Protein AF-S2XQG9-F1 (afdb_monomer_lite)

Radius of gyration: 26.4 Å; chains: 1; bounding box: 84×19×62 Å

pLDDT: mean 87.99, std 9.62, range [57.0, 97.62]

Secondary structure (DSSP, 8-state):
-HHHHHHHHHT--PPPHHHHHHHHHHHHHHHHHHHHHHHHHHHHHHHHHHHHHHHHHHHHHHHHHHTT---SEEEHHHHHHTTS-S--TTEEEEEEE--SSS--EEEEEEEETTEEEEEEEEEHHHHHT-STTTGGG-TTTEEEE-

Sequence (146 aa):
MRKFIQNKLKEQKGLTLIELLAVIVILAIVAAIAIPAIGNVIENSRYGAIKSDATNIMAAADVYYADGNEGASVTATILKSKGYLDDAGSFAEATVTKSATAPSTISGNSVVGNVKLTLTGATRNDVKLISKDNIPIRTDVIKITP

Structure (mmCIF, N/CA/C/O backbone):
data_AF-S2XQG9-F1
#
_entry.id   AF-S2XQG9-F1
#
loop_
_atom_site.group_PDB
_atom_site.id
_atom_site.type_symbol
_atom_site.label_atom_id
_atom_site.label_alt_id
_atom_site.label_comp_id
_atom_site.label_asym_id
_atom_site.label_entity_id
_atom_site.label_seq_id
_atom_site.pdbx_PDB_ins_code
_atom_site.Cartn_x
_atom_site.Cartn_y
_atom_site.Cartn_z
_atom_site.occupancy
_atom_site.B_iso_or_equiv
_atom_site.auth_seq_id
_atom_site.auth_comp_id
_atom_site.auth_asym_id
_atom_site.auth_atom_id
_atom_site.pdbx_PDB_model_num
ATOM 1 N N . MET A 1 1 ? -61.699 4.828 19.164 1.00 60.25 1 MET A N 1
ATOM 2 C CA . MET A 1 1 ? -60.243 4.795 18.874 1.00 60.25 1 MET A CA 1
ATOM 3 C C . MET A 1 1 ? -59.345 5.246 20.038 1.00 60.25 1 MET A C 1
ATOM 5 O O . MET A 1 1 ? -58.335 4.596 20.257 1.00 60.25 1 MET A O 1
ATOM 9 N N . ARG A 1 2 ? -59.690 6.272 20.843 1.00 63.56 2 ARG A N 1
ATOM 10 C CA . ARG A 1 2 ? -58.827 6.757 21.955 1.00 63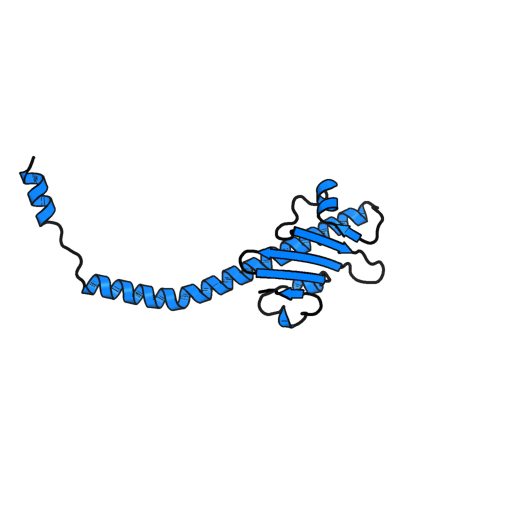.56 2 ARG A CA 1
ATOM 11 C C . ARG A 1 2 ? -58.505 5.732 23.063 1.00 63.56 2 ARG A C 1
ATOM 13 O O . ARG A 1 2 ? -57.397 5.752 23.588 1.00 63.56 2 ARG A O 1
ATOM 20 N N . LYS A 1 3 ? -59.422 4.806 23.380 1.00 62.22 3 LYS A N 1
ATOM 21 C CA . LYS A 1 3 ? -59.209 3.776 24.422 1.00 62.22 3 LYS A CA 1
ATOM 22 C C . LYS A 1 3 ? -58.121 2.746 24.062 1.00 62.22 3 LYS A C 1
ATOM 24 O O . LYS A 1 3 ? -57.465 2.226 24.953 1.00 62.22 3 LYS A O 1
ATOM 29 N N . PHE A 1 4 ? -57.882 2.500 22.771 1.00 65.88 4 PHE A N 1
ATOM 30 C CA . PHE A 1 4 ? -56.859 1.550 22.306 1.00 65.88 4 PHE A CA 1
ATOM 31 C C . PHE A 1 4 ? -55.431 2.101 22.466 1.00 65.88 4 PHE A C 1
ATOM 33 O O . PHE A 1 4 ? -54.517 1.368 22.829 1.00 65.88 4 PHE A O 1
ATOM 40 N N . ILE A 1 5 ? -55.248 3.409 22.255 1.00 73.00 5 ILE A N 1
ATOM 41 C CA . ILE A 1 5 ? -53.950 4.085 22.412 1.00 73.00 5 ILE A CA 1
ATOM 42 C C . ILE A 1 5 ? -53.582 4.225 23.899 1.00 73.00 5 ILE A C 1
ATOM 44 O O . ILE A 1 5 ? -52.429 4.029 24.272 1.00 73.00 5 ILE A O 1
ATOM 48 N N . GLN A 1 6 ? -54.565 4.498 24.765 1.00 71.69 6 GLN A N 1
ATOM 49 C CA . GLN A 1 6 ? -54.349 4.613 26.214 1.00 71.69 6 GLN A CA 1
ATOM 50 C C . GLN A 1 6 ? -53.914 3.293 26.870 1.00 71.69 6 GLN A C 1
ATOM 52 O O . GLN A 1 6 ? -53.095 3.325 27.786 1.00 71.69 6 GLN A O 1
ATOM 57 N N . ASN A 1 7 ? -54.403 2.144 26.390 1.00 67.06 7 ASN A N 1
ATOM 58 C CA . ASN A 1 7 ? -53.951 0.841 26.886 1.00 67.06 7 ASN A CA 1
ATOM 59 C C . ASN A 1 7 ? -52.526 0.511 26.417 1.00 67.06 7 ASN A C 1
ATOM 61 O O . ASN A 1 7 ? -51.715 0.079 27.229 1.00 67.06 7 ASN A O 1
ATOM 65 N N . LYS A 1 8 ? -52.170 0.821 25.160 1.00 68.00 8 LYS A N 1
ATOM 66 C CA . LYS A 1 8 ? -50.803 0.611 24.648 1.00 68.00 8 LYS A CA 1
ATOM 67 C C . LYS A 1 8 ? -49.729 1.419 25.380 1.00 68.00 8 LYS A C 1
ATOM 69 O O . LYS A 1 8 ? -48.603 0.953 25.477 1.00 68.00 8 LYS A O 1
ATOM 74 N N . LEU A 1 9 ? -50.050 2.613 25.886 1.00 66.94 9 LEU A N 1
ATOM 75 C CA . LEU A 1 9 ? -49.110 3.435 26.663 1.00 66.94 9 LEU A CA 1
ATOM 76 C C . LEU A 1 9 ? -48.884 2.897 28.086 1.00 66.94 9 LEU A C 1
ATOM 78 O O . LEU A 1 9 ? -47.801 3.071 28.631 1.00 66.94 9 LEU A O 1
ATOM 82 N N . LYS A 1 10 ? -49.876 2.217 28.677 1.00 66.31 10 LYS A N 1
ATOM 83 C CA . LYS A 1 10 ? -49.746 1.568 29.995 1.00 66.31 10 LYS A CA 1
ATOM 84 C C . LYS A 1 10 ? -48.971 0.247 29.949 1.00 66.31 10 LYS A C 1
ATOM 86 O O . LYS A 1 10 ? -48.468 -0.189 30.977 1.00 66.31 10 LYS A O 1
ATOM 91 N N . GLU A 1 11 ? -48.864 -0.373 28.776 1.00 70.00 11 GLU A N 1
ATOM 92 C CA . GLU A 1 11 ? -48.118 -1.623 28.562 1.00 70.00 11 GLU A CA 1
ATOM 93 C C . GLU A 1 11 ? -46.635 -1.409 28.216 1.00 70.00 11 GLU A C 1
ATOM 95 O O . GLU A 1 11 ? -45.884 -2.378 28.100 1.00 70.00 11 GLU A O 1
ATOM 100 N N . GLN A 1 12 ? -46.173 -0.161 28.087 1.00 70.56 12 GLN A N 1
ATOM 101 C CA . GLN A 1 12 ? -44.751 0.127 27.893 1.00 70.56 12 GLN A CA 1
ATOM 102 C C . GLN A 1 12 ? -44.014 0.019 29.231 1.00 70.56 12 GLN A C 1
ATOM 104 O O . GLN A 1 12 ? -43.846 0.998 29.956 1.00 70.56 12 GLN A O 1
ATOM 109 N N . LYS A 1 13 ? -43.575 -1.197 29.575 1.00 75.50 13 LYS A N 1
ATOM 110 C CA . LYS A 1 13 ? -42.569 -1.393 30.624 1.00 75.50 13 LYS A CA 1
ATOM 111 C C . LYS A 1 13 ? -41.279 -0.698 30.173 1.00 75.50 13 LYS A C 1
ATOM 113 O O . LYS A 1 13 ? -40.701 -1.077 29.158 1.00 75.50 13 LYS A O 1
ATOM 118 N N . GLY A 1 14 ? -40.879 0.356 30.882 1.00 76.69 14 GLY A N 1
ATOM 119 C CA . GLY A 1 14 ? -39.631 1.073 30.618 1.00 76.69 14 GLY A CA 1
ATOM 120 C C . GLY A 1 14 ? -38.407 0.228 30.975 1.00 76.69 14 GLY A C 1
ATOM 121 O O . GLY A 1 14 ? -38.464 -0.577 31.903 1.00 76.69 14 GLY A O 1
ATOM 122 N N . LEU A 1 15 ? -37.307 0.428 30.244 1.00 80.50 15 LEU A N 1
ATOM 123 C CA . LEU A 1 15 ? -35.986 -0.095 30.603 1.00 80.50 15 LEU A CA 1
ATOM 124 C C . LEU A 1 15 ? -35.532 0.524 31.926 1.00 80.50 15 LEU A C 1
ATOM 126 O O . LEU A 1 15 ? -35.676 1.731 32.138 1.00 80.50 15 LEU A O 1
ATOM 130 N N . THR A 1 16 ? -34.965 -0.285 32.812 1.00 91.19 16 THR A N 1
ATOM 131 C CA . THR A 1 16 ? -34.396 0.221 34.060 1.00 91.19 16 THR A CA 1
ATOM 132 C C . THR A 1 16 ? -33.020 0.843 33.810 1.00 91.19 16 THR A C 1
ATOM 134 O O . THR A 1 16 ? -32.270 0.422 32.927 1.00 91.19 16 THR A O 1
ATOM 137 N N . LEU A 1 17 ? -32.645 1.844 34.613 1.00 90.38 17 LEU A N 1
ATOM 138 C CA . LEU A 1 17 ? -31.318 2.467 34.507 1.00 90.38 17 LEU A CA 1
ATOM 139 C C . LEU A 1 17 ? -30.184 1.460 34.747 1.00 90.38 17 LEU A C 1
ATOM 141 O O . LEU A 1 17 ? -29.119 1.592 34.153 1.00 90.38 17 LEU A O 1
ATOM 145 N N . ILE A 1 18 ? -30.416 0.446 35.587 1.00 92.50 18 ILE A N 1
ATOM 146 C CA . ILE A 1 18 ? -29.420 -0.585 35.892 1.00 92.50 18 ILE A CA 1
ATOM 147 C C . ILE A 1 18 ? -29.195 -1.548 34.720 1.00 92.50 18 ILE A C 1
ATOM 149 O O . ILE A 1 18 ? -28.058 -1.942 34.473 1.00 92.50 18 ILE A O 1
ATOM 153 N N . GLU A 1 19 ? -30.239 -1.870 33.950 1.00 90.12 19 GLU A N 1
ATOM 154 C CA . GLU A 1 19 ? -30.101 -2.658 32.718 1.00 90.12 19 GLU A CA 1
ATOM 155 C C . GLU A 1 19 ? -29.292 -1.892 31.675 1.00 90.12 19 GLU A C 1
ATOM 157 O O . GLU A 1 19 ? -28.375 -2.442 31.066 1.00 90.12 19 GLU A O 1
ATOM 162 N N . LEU A 1 20 ? -29.578 -0.599 31.515 1.00 91.81 20 LEU A N 1
ATOM 163 C CA . LEU A 1 20 ? -28.844 0.241 30.577 1.00 91.81 20 LEU A CA 1
ATOM 164 C C . LEU A 1 20 ? -27.379 0.422 31.012 1.00 91.81 20 LEU A C 1
ATOM 166 O O . LEU A 1 20 ? -26.481 0.383 30.172 1.00 91.81 20 LEU A O 1
ATOM 170 N N . LEU A 1 21 ? -27.127 0.525 32.323 1.00 93.44 21 LEU A N 1
ATOM 171 C CA . LEU A 1 21 ? -25.785 0.585 32.903 1.00 93.44 21 LEU A CA 1
ATOM 172 C C . LEU A 1 21 ? -24.980 -0.698 32.639 1.00 93.44 21 LEU A C 1
ATOM 174 O O . LEU A 1 21 ? -23.831 -0.625 32.209 1.00 93.44 21 LEU A O 1
ATOM 178 N N . ALA A 1 22 ? -25.569 -1.876 32.863 1.00 94.12 22 ALA A N 1
ATOM 179 C CA . ALA A 1 22 ? -24.882 -3.147 32.635 1.00 94.12 22 ALA A CA 1
ATOM 180 C C . ALA A 1 22 ? -24.461 -3.318 31.163 1.00 94.12 22 ALA A C 1
ATOM 182 O O . ALA A 1 22 ? -23.345 -3.758 30.881 1.00 94.12 22 ALA A O 1
ATOM 183 N N . VAL A 1 23 ? -25.315 -2.903 30.221 1.00 95.25 23 VAL A N 1
ATOM 184 C CA . VAL A 1 23 ? -25.024 -2.976 28.780 1.00 95.25 23 VAL A CA 1
ATOM 185 C C . VAL A 1 23 ? -23.854 -2.072 28.396 1.00 95.25 23 VAL A C 1
ATOM 187 O O . VAL A 1 23 ? -22.935 -2.532 27.719 1.00 95.25 23 VAL A O 1
ATOM 190 N N . ILE A 1 24 ? -23.835 -0.811 28.842 1.00 95.44 24 ILE A N 1
ATOM 191 C CA . ILE A 1 24 ? -22.731 0.099 28.495 1.00 95.44 24 ILE A CA 1
ATOM 192 C C . ILE A 1 24 ? -21.400 -0.345 29.107 1.00 95.44 24 ILE A C 1
ATOM 194 O O . ILE A 1 24 ? -20.364 -0.160 28.476 1.00 95.44 24 ILE A O 1
ATOM 198 N N . VAL A 1 25 ? -21.414 -0.978 30.288 1.00 96.75 25 VAL A N 1
ATOM 199 C CA . VAL A 1 25 ? -20.204 -1.538 30.913 1.00 96.75 25 VAL A CA 1
ATOM 200 C C . VAL A 1 25 ? -19.633 -2.668 30.058 1.00 96.75 25 VAL A C 1
ATOM 202 O O . VAL A 1 25 ? -18.439 -2.671 29.762 1.00 96.75 25 VAL A O 1
ATOM 205 N N . ILE A 1 26 ? -20.479 -3.595 29.601 1.00 96.69 26 ILE A N 1
ATOM 206 C CA . ILE A 1 26 ? -20.042 -4.686 28.721 1.00 96.69 26 ILE A CA 1
ATOM 207 C C . ILE A 1 26 ? -19.519 -4.127 27.389 1.00 96.69 26 ILE A C 1
ATOM 209 O O . ILE A 1 26 ? -18.441 -4.521 26.942 1.00 96.69 26 ILE A O 1
ATOM 213 N N . LEU A 1 27 ? -20.227 -3.166 26.782 1.00 97.19 27 LEU A N 1
ATOM 214 C CA . LEU A 1 27 ? -19.784 -2.512 25.546 1.00 97.19 27 LEU A CA 1
ATOM 215 C C . LEU A 1 27 ? -18.450 -1.779 25.722 1.00 97.19 27 LEU A C 1
ATOM 217 O O . LEU A 1 27 ? -17.613 -1.844 24.826 1.00 97.19 27 LEU A O 1
ATOM 221 N N . ALA A 1 28 ? -18.217 -1.131 26.867 1.00 97.62 28 ALA A N 1
ATOM 222 C CA . ALA A 1 28 ? -16.958 -0.451 27.156 1.00 97.62 28 ALA A CA 1
ATOM 223 C C . ALA A 1 28 ? -15.777 -1.431 27.232 1.00 97.62 28 ALA A C 1
ATOM 225 O O . ALA A 1 28 ? -14.727 -1.166 26.648 1.00 97.62 28 ALA A O 1
ATOM 226 N N . ILE A 1 29 ? -15.953 -2.584 27.889 1.00 97.38 29 ILE A N 1
ATOM 227 C CA . ILE A 1 29 ? -14.912 -3.622 27.983 1.00 97.38 29 ILE A CA 1
ATOM 228 C C . ILE A 1 29 ? -14.590 -4.191 26.595 1.00 97.38 29 ILE A C 1
ATOM 230 O O . ILE A 1 29 ? -13.421 -4.296 26.223 1.00 97.38 29 ILE A O 1
ATOM 234 N N . VAL A 1 30 ? -15.619 -4.518 25.805 1.00 97.25 30 VAL A N 1
ATOM 235 C CA . VAL A 1 30 ? -15.435 -5.033 24.439 1.00 97.25 30 VAL A CA 1
ATOM 236 C C . VAL A 1 30 ? -14.760 -3.986 23.552 1.00 97.25 30 VAL A C 1
ATOM 238 O O . VAL A 1 30 ? -13.800 -4.305 22.850 1.00 97.25 30 VAL A O 1
ATOM 241 N N . ALA A 1 31 ? -15.208 -2.729 23.608 1.00 96.56 31 ALA A N 1
ATOM 242 C CA . ALA A 1 31 ? -14.642 -1.638 22.822 1.00 96.56 31 ALA A CA 1
ATOM 243 C C . ALA A 1 31 ? -13.164 -1.386 23.157 1.00 96.56 31 ALA A C 1
ATOM 245 O O . ALA A 1 31 ? -12.367 -1.175 22.242 1.00 96.56 31 ALA A O 1
ATOM 246 N N . ALA A 1 32 ? -12.780 -1.471 24.435 1.00 96.19 32 ALA A N 1
ATOM 247 C CA . ALA A 1 32 ? -11.402 -1.256 24.875 1.00 96.19 32 ALA A CA 1
ATOM 248 C C . ALA A 1 32 ? -10.399 -2.218 24.210 1.00 96.19 32 ALA A C 1
ATOM 250 O O . ALA A 1 32 ? -9.282 -1.811 23.900 1.00 96.19 32 ALA A O 1
ATOM 251 N N . ILE A 1 33 ? -10.793 -3.470 23.952 1.00 95.38 33 ILE A N 1
ATOM 252 C CA . ILE A 1 33 ? -9.940 -4.472 23.286 1.00 95.38 33 ILE A CA 1
ATOM 253 C C . ILE A 1 33 ? -10.104 -4.405 21.761 1.00 95.38 33 ILE A C 1
ATOM 255 O O . ILE A 1 33 ? -9.124 -4.491 21.019 1.00 95.38 33 ILE A O 1
ATOM 259 N N . ALA A 1 34 ? -11.337 -4.237 21.277 1.00 94.69 34 ALA A N 1
ATOM 260 C CA . ALA A 1 34 ? -11.647 -4.298 19.852 1.00 94.69 34 ALA A CA 1
ATOM 261 C C . ALA A 1 34 ? -11.061 -3.121 19.058 1.00 94.69 34 ALA A C 1
ATOM 263 O O . ALA A 1 34 ? -10.521 -3.331 17.974 1.00 94.69 34 ALA A O 1
ATOM 264 N N . ILE A 1 35 ? -11.128 -1.894 19.587 1.00 93.38 35 ILE A N 1
ATOM 265 C CA . ILE A 1 35 ? -10.654 -0.686 18.892 1.00 93.38 35 ILE A CA 1
ATOM 266 C C . ILE A 1 35 ? -9.158 -0.771 18.526 1.00 93.38 35 ILE A C 1
ATOM 268 O O . ILE A 1 35 ? -8.844 -0.639 17.339 1.00 93.38 35 ILE A O 1
ATOM 272 N N . PRO A 1 36 ? -8.220 -1.022 19.466 1.00 92.19 36 PRO A N 1
ATOM 273 C CA . PRO A 1 36 ? -6.801 -1.108 19.117 1.00 92.19 36 PRO A CA 1
ATOM 274 C C . PRO A 1 36 ? -6.493 -2.304 18.205 1.00 92.19 36 PRO A C 1
ATOM 276 O O . PRO A 1 36 ? -5.671 -2.185 17.296 1.00 92.19 36 PRO A O 1
ATOM 279 N N . ALA A 1 37 ? -7.174 -3.440 18.396 1.00 92.75 37 ALA A N 1
ATOM 280 C CA . ALA A 1 37 ? -6.984 -4.623 17.561 1.00 92.75 37 ALA A CA 1
ATOM 281 C C . ALA A 1 37 ? -7.385 -4.363 16.098 1.00 92.75 37 ALA A C 1
ATOM 283 O O . ALA A 1 37 ? -6.599 -4.618 15.185 1.00 92.75 37 ALA A O 1
ATOM 284 N N . ILE A 1 38 ? -8.574 -3.795 15.871 1.00 92.75 38 ILE A N 1
ATOM 285 C CA . ILE A 1 38 ? -9.071 -3.458 14.531 1.00 92.75 38 ILE A CA 1
ATOM 286 C C . ILE A 1 38 ? -8.186 -2.388 13.880 1.00 92.75 38 ILE A C 1
ATOM 288 O O . ILE A 1 38 ? -7.865 -2.504 12.699 1.00 92.75 38 ILE A O 1
ATOM 292 N N . GLY A 1 39 ? -7.737 -1.384 14.643 1.00 91.00 39 GLY A N 1
ATOM 293 C CA . GLY A 1 39 ? -6.819 -0.357 14.145 1.00 91.00 39 GLY A CA 1
ATOM 294 C C . GLY A 1 39 ? -5.529 -0.950 13.569 1.00 91.00 39 GLY A C 1
ATOM 295 O O . GLY A 1 39 ? -5.152 -0.628 12.442 1.00 91.00 39 GLY A O 1
ATOM 296 N N . ASN A 1 40 ? -4.900 -1.884 14.290 1.00 88.81 40 ASN A N 1
ATOM 297 C CA . ASN A 1 40 ? -3.694 -2.572 13.819 1.00 88.81 40 ASN A CA 1
ATOM 298 C C . ASN A 1 40 ? -3.940 -3.410 12.557 1.00 88.81 40 ASN A C 1
ATOM 300 O O . ASN A 1 40 ? -3.114 -3.399 11.644 1.00 88.81 40 ASN A O 1
ATOM 304 N N . VAL A 1 41 ? -5.075 -4.111 12.480 1.00 91.69 41 VAL A N 1
ATOM 305 C CA . VAL A 1 41 ? -5.440 -4.900 11.293 1.00 91.69 41 VAL A CA 1
ATOM 306 C C . VAL A 1 41 ? -5.614 -3.994 10.075 1.00 91.69 41 VAL A C 1
ATOM 308 O O . VAL A 1 41 ? -5.036 -4.275 9.027 1.00 91.69 41 VAL A O 1
ATOM 311 N N . ILE A 1 42 ? -6.340 -2.881 10.218 1.00 92.88 42 ILE A N 1
ATOM 312 C CA . ILE A 1 42 ? -6.559 -1.920 9.129 1.00 92.88 42 ILE A CA 1
ATOM 313 C C . ILE A 1 42 ? -5.229 -1.333 8.649 1.00 92.88 42 ILE A C 1
ATOM 315 O O . ILE A 1 42 ? -4.999 -1.261 7.444 1.00 92.88 42 ILE A O 1
ATOM 319 N N . GLU A 1 43 ? -4.339 -0.929 9.556 1.00 90.81 43 GLU A N 1
ATOM 320 C CA . GLU A 1 43 ? -3.022 -0.409 9.170 1.00 90.81 43 GLU A CA 1
ATOM 321 C C . GLU A 1 43 ? -2.186 -1.452 8.425 1.00 90.81 43 GLU A C 1
ATOM 323 O O . GLU A 1 43 ? -1.622 -1.144 7.375 1.00 90.81 43 GLU A O 1
ATOM 328 N N . ASN A 1 44 ? -2.165 -2.702 8.890 1.00 90.94 44 ASN A N 1
ATOM 329 C CA . ASN A 1 44 ? -1.467 -3.781 8.191 1.00 90.94 44 ASN A CA 1
ATOM 330 C C . ASN A 1 44 ? -2.051 -4.045 6.796 1.00 90.94 44 ASN A C 1
ATOM 332 O O . ASN A 1 44 ? -1.292 -4.234 5.845 1.00 90.94 44 ASN A O 1
ATOM 336 N N . SER A 1 45 ? -3.377 -3.987 6.637 1.00 93.94 45 SER A N 1
ATOM 337 C CA . SER A 1 45 ? -4.022 -4.060 5.321 1.00 93.94 45 SER A CA 1
ATOM 338 C C . SER A 1 45 ? -3.622 -2.896 4.412 1.00 93.94 45 SER A C 1
ATOM 340 O O . SER A 1 45 ? -3.404 -3.112 3.222 1.00 93.94 45 SER A O 1
ATOM 342 N N . ARG A 1 46 ? -3.459 -1.680 4.954 1.00 93.88 46 ARG A N 1
ATOM 343 C CA . ARG A 1 46 ? -2.978 -0.512 4.193 1.00 93.88 46 ARG A CA 1
ATOM 344 C C . ARG A 1 46 ? -1.554 -0.722 3.683 1.00 93.88 46 ARG A C 1
ATOM 346 O O . ARG A 1 46 ? -1.313 -0.519 2.499 1.00 93.88 46 ARG A O 1
ATOM 353 N N . TYR A 1 47 ? -0.630 -1.197 4.523 1.00 92.38 47 TYR A N 1
ATOM 354 C CA . TYR A 1 47 ? 0.724 -1.559 4.072 1.00 92.38 47 TYR A CA 1
ATOM 355 C C . TYR A 1 47 ? 0.707 -2.674 3.018 1.00 92.38 47 TYR A C 1
ATOM 357 O O . TYR A 1 47 ? 1.457 -2.612 2.043 1.00 92.38 47 TYR A O 1
ATOM 365 N N . GLY A 1 48 ? -0.174 -3.666 3.182 1.00 93.31 48 GLY A N 1
ATOM 366 C CA . GLY A 1 48 ? -0.380 -4.735 2.207 1.00 93.31 48 GLY A CA 1
ATOM 367 C C . GLY A 1 48 ? -0.853 -4.226 0.842 1.00 93.31 48 GLY A C 1
ATOM 368 O O . GLY A 1 48 ? -0.332 -4.676 -0.176 1.00 93.31 48 GLY A O 1
ATOM 369 N N . ALA A 1 49 ? -1.772 -3.256 0.819 1.00 94.06 49 ALA A N 1
ATOM 370 C CA . ALA A 1 49 ? -2.234 -2.613 -0.411 1.00 94.06 49 ALA A CA 1
ATOM 371 C C . ALA A 1 49 ? -1.082 -1.894 -1.132 1.00 94.06 49 ALA A C 1
ATOM 373 O O . ALA A 1 49 ? -0.801 -2.211 -2.282 1.00 94.06 49 ALA A O 1
ATOM 374 N N . ILE A 1 50 ? -0.320 -1.051 -0.420 1.00 93.81 50 ILE A N 1
ATOM 375 C CA . ILE A 1 50 ? 0.843 -0.336 -0.987 1.00 93.81 50 ILE A CA 1
ATOM 376 C C . ILE A 1 50 ? 1.866 -1.317 -1.574 1.00 93.81 50 ILE A C 1
ATOM 378 O O . ILE A 1 50 ? 2.400 -1.107 -2.662 1.00 93.81 50 ILE A O 1
ATOM 382 N N . LYS A 1 51 ? 2.146 -2.410 -0.857 1.00 93.56 51 LYS A N 1
ATOM 383 C CA . LYS A 1 51 ? 3.055 -3.466 -1.315 1.00 93.56 51 LYS A CA 1
ATOM 384 C C . LYS A 1 51 ? 2.553 -4.145 -2.591 1.00 93.56 51 LYS A C 1
ATOM 386 O O . LYS A 1 51 ? 3.357 -4.422 -3.484 1.00 93.56 51 LYS A O 1
ATOM 391 N N . SER A 1 52 ? 1.255 -4.433 -2.664 1.00 95.00 52 SER A N 1
ATOM 392 C CA . SER A 1 52 ? 0.625 -5.022 -3.846 1.00 95.00 52 SER A CA 1
ATOM 393 C C . SER A 1 52 ? 0.718 -4.074 -5.040 1.00 95.00 52 SER A C 1
ATOM 395 O O . SER A 1 52 ? 1.205 -4.476 -6.093 1.00 95.00 52 SER A O 1
ATOM 397 N N . ASP A 1 53 ? 0.355 -2.807 -4.852 1.00 95.56 53 ASP A N 1
ATOM 398 C CA . ASP A 1 53 ? 0.370 -1.787 -5.904 1.00 95.56 53 ASP A CA 1
ATOM 399 C C . ASP A 1 53 ? 1.788 -1.564 -6.445 1.00 95.56 53 ASP A C 1
ATOM 401 O O . ASP A 1 53 ? 2.013 -1.620 -7.653 1.00 95.56 53 ASP A O 1
ATOM 405 N N . ALA A 1 54 ? 2.782 -1.438 -5.559 1.00 95.19 54 ALA A N 1
ATOM 406 C CA . ALA A 1 54 ? 4.185 -1.336 -5.957 1.00 95.19 54 ALA A CA 1
ATOM 407 C C . ALA A 1 54 ? 4.642 -2.566 -6.757 1.00 95.19 54 ALA A C 1
ATOM 409 O O . ALA A 1 54 ? 5.320 -2.435 -7.776 1.00 95.19 54 ALA A O 1
ATOM 410 N N . THR A 1 55 ? 4.253 -3.770 -6.324 1.00 94.94 55 THR A N 1
ATOM 411 C CA . THR A 1 55 ? 4.610 -5.016 -7.019 1.00 94.94 55 THR A CA 1
ATOM 412 C C . THR A 1 55 ? 3.960 -5.093 -8.401 1.00 94.94 55 THR A C 1
ATOM 414 O O . THR A 1 55 ? 4.620 -5.522 -9.349 1.00 94.94 55 THR A O 1
ATOM 417 N N . ASN A 1 56 ? 2.711 -4.641 -8.531 1.00 95.69 56 ASN A N 1
ATOM 418 C CA . ASN A 1 56 ? 1.986 -4.583 -9.799 1.00 95.69 56 ASN A CA 1
ATOM 419 C C . ASN A 1 56 ? 2.640 -3.596 -10.772 1.00 95.69 56 ASN A C 1
ATOM 421 O O . ASN A 1 56 ? 2.889 -3.957 -11.920 1.00 95.69 56 ASN A O 1
ATOM 425 N N . ILE A 1 57 ? 3.013 -2.398 -10.309 1.00 96.00 57 ILE A N 1
ATOM 426 C CA . ILE A 1 57 ? 3.728 -1.404 -11.126 1.00 96.00 57 ILE A CA 1
ATOM 427 C C . ILE A 1 57 ? 5.077 -1.962 -11.602 1.00 96.00 57 ILE A C 1
ATOM 429 O O . ILE A 1 57 ? 5.420 -1.840 -12.777 1.00 96.00 57 ILE A O 1
ATOM 433 N N . MET A 1 58 ? 5.837 -2.617 -10.717 1.00 94.81 58 MET A N 1
ATOM 434 C CA . MET A 1 58 ? 7.106 -3.251 -11.095 1.00 94.81 58 MET A CA 1
ATOM 435 C C . MET A 1 58 ? 6.909 -4.392 -12.101 1.00 94.81 58 MET A C 1
ATOM 437 O O . MET A 1 58 ? 7.718 -4.546 -13.009 1.00 94.81 58 MET A O 1
ATOM 441 N N . ALA A 1 59 ? 5.849 -5.193 -11.963 1.00 95.25 59 ALA A N 1
ATOM 442 C CA . ALA A 1 59 ? 5.531 -6.251 -12.920 1.00 95.25 59 ALA A CA 1
ATOM 443 C C . ALA A 1 59 ? 5.137 -5.684 -14.293 1.00 95.25 59 ALA A C 1
ATOM 445 O O . ALA A 1 59 ? 5.639 -6.158 -15.307 1.00 95.25 59 ALA A O 1
ATOM 446 N N . ALA A 1 60 ? 4.313 -4.634 -14.329 1.00 95.38 60 ALA A N 1
ATOM 447 C CA . ALA A 1 60 ? 3.958 -3.933 -15.562 1.00 95.38 60 ALA A CA 1
ATOM 448 C C . ALA A 1 60 ? 5.192 -3.338 -16.260 1.00 95.38 60 ALA A C 1
ATOM 450 O O . ALA A 1 60 ? 5.328 -3.441 -17.478 1.00 95.38 60 ALA A O 1
ATOM 451 N N . ALA A 1 61 ? 6.125 -2.769 -15.491 1.00 94.75 61 ALA A N 1
ATOM 452 C CA . ALA A 1 61 ? 7.394 -2.284 -16.022 1.00 94.75 61 ALA A CA 1
ATOM 453 C C . ALA A 1 61 ? 8.254 -3.416 -16.606 1.00 94.75 61 ALA A C 1
ATOM 455 O O . ALA A 1 61 ? 8.848 -3.243 -17.667 1.00 94.75 61 ALA A O 1
ATOM 456 N N . ASP A 1 62 ? 8.302 -4.584 -15.962 1.00 93.38 62 ASP A N 1
ATOM 457 C CA . ASP A 1 62 ? 9.048 -5.730 -16.490 1.00 93.38 62 ASP A CA 1
ATOM 458 C C . ASP A 1 62 ? 8.477 -6.208 -17.833 1.00 93.38 62 ASP A C 1
ATOM 460 O O . ASP A 1 62 ? 9.252 -6.475 -18.750 1.00 93.38 62 ASP A O 1
ATOM 464 N N . VAL A 1 63 ? 7.147 -6.246 -17.985 1.00 95.06 63 VAL A N 1
ATOM 465 C CA . VAL A 1 63 ? 6.497 -6.557 -19.273 1.00 95.06 63 VAL A CA 1
ATOM 466 C C . VAL A 1 63 ? 6.825 -5.485 -20.315 1.00 95.06 63 VAL A C 1
ATOM 468 O O . VAL A 1 63 ? 7.252 -5.811 -21.418 1.00 95.06 63 VAL A O 1
ATOM 471 N N . TYR A 1 64 ? 6.734 -4.206 -19.945 1.00 95.31 64 TYR A N 1
ATOM 472 C CA . TYR A 1 64 ? 7.097 -3.090 -20.820 1.00 95.31 64 TYR A CA 1
ATOM 473 C C . TYR A 1 64 ? 8.523 -3.207 -21.378 1.00 95.31 64 TYR A C 1
ATOM 475 O O . TYR A 1 64 ? 8.753 -2.989 -22.570 1.00 95.31 64 TYR A O 1
ATOM 483 N N . TYR A 1 65 ? 9.486 -3.577 -20.534 1.00 93.50 65 TYR A N 1
ATOM 484 C CA . TYR A 1 65 ? 10.871 -3.777 -20.955 1.00 93.50 65 TYR A CA 1
ATOM 485 C C . TYR A 1 65 ? 11.107 -5.101 -21.689 1.00 93.50 65 TYR A C 1
ATOM 487 O O . TYR A 1 65 ? 12.065 -5.188 -22.459 1.00 93.50 65 TYR A O 1
ATOM 495 N N . ALA A 1 66 ? 10.288 -6.126 -21.443 1.00 92.56 66 ALA A N 1
ATOM 496 C CA . ALA A 1 66 ? 10.334 -7.392 -22.172 1.00 92.56 66 ALA A CA 1
ATOM 497 C C . ALA A 1 66 ? 9.851 -7.231 -23.622 1.00 92.56 66 ALA A C 1
ATOM 499 O O . ALA A 1 66 ? 10.427 -7.843 -24.518 1.00 92.56 66 ALA A O 1
ATOM 500 N N . ASP A 1 67 ? 8.903 -6.322 -23.862 1.00 94.56 67 ASP A N 1
ATOM 501 C CA . ASP A 1 67 ? 8.412 -5.951 -25.199 1.00 94.56 67 ASP A CA 1
ATOM 502 C C . ASP A 1 67 ? 9.421 -5.116 -26.018 1.00 94.56 67 ASP A C 1
ATOM 504 O O . ASP A 1 67 ? 9.114 -4.626 -27.104 1.00 94.56 67 ASP A O 1
ATOM 508 N N . GLY A 1 68 ? 10.651 -4.954 -25.519 1.00 89.31 68 GLY A N 1
ATOM 509 C CA . GLY A 1 68 ? 11.751 -4.316 -26.244 1.00 89.31 68 GLY A CA 1
ATOM 510 C C . GLY A 1 68 ? 11.756 -2.790 -26.171 1.00 89.31 68 GLY A C 1
ATOM 511 O O . GLY A 1 68 ? 12.541 -2.154 -26.870 1.00 89.31 68 GLY A O 1
ATOM 512 N N . ASN A 1 69 ? 10.918 -2.183 -25.323 1.00 89.94 69 ASN A N 1
ATOM 513 C CA . ASN A 1 69 ? 10.975 -0.743 -25.111 1.00 89.94 69 ASN A CA 1
ATOM 514 C C . ASN A 1 69 ? 12.302 -0.354 -24.435 1.00 89.94 69 ASN A C 1
ATOM 516 O O . ASN A 1 69 ? 12.678 -0.895 -23.392 1.00 89.94 69 ASN A O 1
ATOM 520 N N . GLU A 1 70 ? 12.993 0.621 -25.021 1.00 82.88 70 GLU A N 1
ATOM 521 C CA . GLU A 1 70 ? 14.257 1.139 -24.503 1.00 82.88 70 GLU A CA 1
ATOM 522 C C . GLU A 1 70 ? 14.046 2.219 -23.430 1.00 82.88 70 GLU A C 1
ATOM 524 O O . GLU A 1 70 ? 12.975 2.821 -23.305 1.00 82.88 70 GLU A O 1
ATOM 529 N N . GLY A 1 71 ? 15.096 2.471 -22.648 1.00 85.62 71 GLY A N 1
ATOM 530 C CA . GLY A 1 71 ? 15.110 3.464 -21.577 1.00 85.62 71 GLY A CA 1
ATOM 531 C C . GLY A 1 71 ? 15.469 2.861 -20.223 1.00 85.62 71 GLY A C 1
ATOM 532 O O . GLY A 1 71 ? 15.117 1.727 -19.905 1.00 85.62 71 GLY A O 1
ATOM 533 N N . ALA A 1 72 ? 16.187 3.636 -19.410 1.00 87.81 72 ALA A N 1
ATOM 534 C CA . ALA A 1 72 ? 16.583 3.210 -18.070 1.00 87.81 72 ALA A CA 1
ATOM 535 C C . ALA A 1 72 ? 15.425 3.282 -17.064 1.00 87.81 72 ALA A C 1
ATOM 537 O O . ALA A 1 72 ? 15.450 2.571 -16.066 1.00 87.81 72 ALA A O 1
ATOM 538 N N . SER A 1 73 ? 14.412 4.116 -17.315 1.00 93.19 73 SER A N 1
ATOM 539 C CA . SER A 1 73 ? 13.280 4.309 -16.410 1.00 93.19 73 SER A CA 1
ATOM 540 C C . SER A 1 73 ? 11.955 4.490 -17.148 1.00 93.19 73 SER A C 1
ATOM 542 O O . SER A 1 73 ? 11.917 4.914 -18.304 1.00 93.19 73 SER A O 1
ATOM 544 N N . VAL A 1 74 ? 10.862 4.130 -16.479 1.00 94.94 74 VAL A N 1
ATOM 545 C CA . VAL A 1 74 ? 9.490 4.263 -16.971 1.00 94.94 74 VAL A CA 1
ATOM 546 C C . VAL A 1 74 ? 8.574 4.667 -15.821 1.00 94.94 74 VAL A C 1
ATOM 548 O O . VAL A 1 74 ? 8.699 4.163 -14.704 1.00 94.94 74 VAL A O 1
ATOM 551 N N . THR A 1 75 ? 7.659 5.599 -16.075 1.00 95.50 75 THR A N 1
ATOM 552 C CA . THR A 1 75 ? 6.685 6.049 -15.074 1.00 95.50 75 THR A CA 1
ATOM 553 C C . THR A 1 75 ? 5.394 5.240 -15.164 1.00 95.50 75 THR A C 1
ATOM 555 O O . THR A 1 75 ? 5.010 4.781 -16.242 1.00 95.50 75 THR A O 1
ATOM 558 N N . ALA A 1 76 ? 4.675 5.108 -14.049 1.00 93.75 76 ALA A N 1
ATOM 559 C CA . ALA A 1 76 ? 3.369 4.451 -14.005 1.00 93.75 76 ALA A CA 1
ATOM 560 C C . ALA A 1 76 ? 2.360 5.094 -14.977 1.00 93.75 76 ALA A C 1
ATOM 562 O O . ALA A 1 76 ? 1.560 4.393 -15.591 1.00 93.75 76 ALA A O 1
ATOM 563 N N . THR A 1 77 ? 2.456 6.407 -15.205 1.00 93.88 77 THR A N 1
ATOM 564 C CA . THR A 1 77 ? 1.650 7.130 -16.201 1.00 93.88 77 THR A CA 1
ATOM 565 C C . THR A 1 77 ? 1.904 6.630 -17.622 1.00 93.88 77 THR A C 1
ATOM 567 O O . THR A 1 77 ? 0.959 6.440 -18.388 1.00 93.88 77 THR A O 1
ATOM 570 N N . ILE A 1 78 ? 3.168 6.384 -17.984 1.00 94.00 78 ILE A N 1
ATOM 571 C CA . ILE A 1 78 ? 3.522 5.836 -19.300 1.00 94.00 78 ILE A CA 1
ATOM 572 C C . ILE A 1 78 ? 3.042 4.389 -19.415 1.00 94.00 78 ILE A C 1
ATOM 574 O O . ILE A 1 78 ? 2.468 4.034 -20.442 1.00 94.00 78 ILE A O 1
ATOM 578 N N . LEU A 1 79 ? 3.225 3.578 -18.367 1.00 93.94 79 LEU A N 1
ATOM 579 C CA . LEU A 1 79 ? 2.736 2.196 -18.342 1.00 93.94 79 LEU A CA 1
ATOM 580 C C . LEU A 1 79 ? 1.221 2.139 -18.555 1.00 93.94 79 LEU A C 1
ATOM 582 O O . LEU A 1 79 ? 0.752 1.322 -19.343 1.00 93.94 79 LEU A O 1
ATOM 586 N N . LYS A 1 80 ? 0.472 3.059 -17.936 1.00 94.56 80 LYS A N 1
ATOM 587 C CA . LYS A 1 80 ? -0.976 3.173 -18.120 1.00 94.56 80 LYS A CA 1
ATOM 588 C C . LYS A 1 80 ? -1.366 3.621 -19.520 1.00 94.56 80 LYS A C 1
ATOM 590 O O . LYS A 1 80 ? -2.181 2.979 -20.170 1.00 94.56 80 LYS A O 1
ATOM 595 N N . SER A 1 81 ? -0.741 4.686 -20.015 1.00 94.06 81 SER A N 1
ATOM 596 C CA . SER A 1 81 ? -1.002 5.212 -21.361 1.00 94.06 81 SER A CA 1
ATOM 597 C C . SER A 1 81 ? -0.730 4.176 -22.457 1.00 94.06 81 SER A C 1
ATOM 599 O O . SER A 1 81 ? -1.469 4.083 -23.435 1.00 94.06 81 SER A O 1
ATOM 601 N N . LYS A 1 82 ? 0.308 3.354 -22.273 1.00 93.25 82 LYS A N 1
ATOM 602 C CA . LYS A 1 82 ? 0.683 2.296 -23.213 1.00 93.25 82 LYS A CA 1
ATOM 603 C C . LYS A 1 82 ? -0.034 0.954 -22.973 1.00 93.25 82 LYS A C 1
ATOM 605 O O . LYS A 1 82 ? 0.260 0.003 -23.687 1.00 93.25 82 LYS A O 1
ATOM 610 N N . GLY A 1 83 ? -0.953 0.867 -22.006 1.00 94.31 83 GLY A N 1
ATOM 611 C CA . GLY A 1 83 ? -1.786 -0.321 -21.768 1.00 94.31 83 GLY A CA 1
ATOM 612 C C . GLY A 1 83 ? -1.116 -1.472 -21.006 1.00 94.31 83 GLY A C 1
ATOM 613 O O . GLY A 1 83 ? -1.635 -2.581 -21.017 1.00 94.31 83 GLY A O 1
ATOM 614 N N . TYR A 1 84 ? 0.018 -1.232 -20.343 1.00 94.69 84 TYR A N 1
ATOM 615 C CA . TYR A 1 84 ? 0.710 -2.232 -19.512 1.00 94.69 84 TYR A CA 1
ATOM 616 C C . TYR A 1 84 ? 0.216 -2.252 -18.061 1.00 94.69 84 TYR A C 1
ATOM 618 O O . TYR A 1 84 ? 0.510 -3.187 -17.318 1.00 94.69 84 TYR A O 1
ATOM 626 N N . LEU A 1 85 ? -0.485 -1.200 -17.636 1.00 95.69 85 LEU A N 1
ATOM 627 C CA . LEU A 1 85 ? -0.977 -1.025 -16.275 1.00 95.69 85 LEU A CA 1
ATOM 628 C C . LEU A 1 85 ? -2.377 -0.409 -16.308 1.00 95.69 85 LEU A C 1
ATOM 630 O O . LEU A 1 85 ? -2.554 0.671 -16.860 1.00 95.69 85 LEU A O 1
ATOM 634 N N . ASP A 1 86 ? -3.357 -1.037 -15.669 1.00 93.25 86 ASP A N 1
ATOM 635 C CA . ASP A 1 86 ? -4.711 -0.469 -15.606 1.00 93.25 86 ASP A CA 1
ATOM 636 C C . ASP A 1 86 ? -4.779 0.712 -14.625 1.00 93.25 86 ASP A C 1
ATOM 638 O O . ASP A 1 86 ? -5.343 1.774 -14.918 1.00 93.25 86 ASP A O 1
ATOM 642 N N . ASP A 1 87 ? -4.161 0.544 -13.454 1.00 92.12 87 ASP A N 1
ATOM 643 C CA . ASP A 1 87 ? -4.151 1.543 -12.396 1.00 92.12 87 ASP A CA 1
ATOM 644 C C . ASP A 1 87 ? -2.879 1.487 -11.538 1.00 92.12 87 ASP A C 1
ATOM 646 O O . ASP A 1 87 ? -2.314 0.418 -11.308 1.00 92.12 87 ASP A O 1
ATOM 650 N N . ALA A 1 88 ? -2.423 2.654 -11.071 1.00 91.19 88 ALA A N 1
ATOM 651 C CA . ALA A 1 88 ? -1.252 2.778 -10.198 1.00 91.19 88 ALA A CA 1
ATOM 652 C C . ALA A 1 88 ? -1.597 2.619 -8.703 1.00 91.19 88 ALA A C 1
ATOM 654 O O . ALA A 1 88 ? -0.718 2.745 -7.847 1.00 91.19 88 ALA A O 1
ATOM 655 N N . GLY A 1 89 ? -2.865 2.346 -8.386 1.00 93.19 89 GLY A N 1
ATOM 656 C CA . GLY A 1 89 ? -3.354 2.147 -7.035 1.00 93.19 89 GLY A CA 1
ATOM 657 C C . GLY A 1 89 ? -3.114 3.377 -6.172 1.00 93.19 89 GLY A C 1
ATOM 658 O O . GLY A 1 89 ? -3.457 4.503 -6.530 1.00 93.19 89 GLY A O 1
ATOM 659 N N . SER A 1 90 ? -2.497 3.169 -5.016 1.00 92.69 90 SER A N 1
ATOM 660 C CA . SER A 1 90 ? -2.234 4.234 -4.052 1.00 92.69 90 SER A CA 1
ATOM 661 C C . SER A 1 90 ? -1.083 5.181 -4.410 1.00 92.69 90 SER A C 1
ATOM 663 O O . SER A 1 90 ? -0.810 6.106 -3.638 1.00 92.69 90 SER A O 1
ATOM 665 N N . PHE A 1 91 ? -0.397 4.973 -5.539 1.00 92.62 91 PHE A N 1
ATOM 666 C CA . PHE A 1 91 ? 0.719 5.809 -5.985 1.00 92.62 91 PHE A CA 1
ATOM 667 C C . PHE A 1 91 ? 0.241 6.963 -6.870 1.00 92.62 91 PHE A C 1
ATOM 669 O O . PHE A 1 91 ? -0.315 6.742 -7.943 1.00 92.62 91 PHE A O 1
ATOM 676 N N . ALA A 1 92 ? 0.522 8.203 -6.453 1.00 83.69 92 ALA A N 1
ATOM 677 C CA . ALA A 1 92 ? 0.241 9.388 -7.272 1.00 83.69 92 ALA A CA 1
ATOM 678 C C . ALA A 1 92 ? 1.184 9.460 -8.483 1.00 83.69 92 ALA A C 1
ATOM 680 O O . ALA A 1 92 ? 0.750 9.650 -9.616 1.00 83.69 92 ALA A O 1
ATOM 681 N N . GLU A 1 93 ? 2.475 9.240 -8.232 1.00 86.56 93 GLU A N 1
ATOM 682 C CA . GLU A 1 93 ? 3.496 9.033 -9.250 1.00 86.56 93 GLU A CA 1
ATOM 683 C C . GLU A 1 93 ? 4.457 7.946 -8.765 1.00 86.56 93 GLU A C 1
ATOM 685 O O . GLU A 1 93 ? 4.874 7.925 -7.601 1.00 86.56 93 GLU A O 1
ATOM 690 N N . ALA A 1 94 ? 4.810 7.035 -9.669 1.00 94.31 94 ALA A N 1
ATOM 691 C CA . ALA A 1 94 ? 5.824 6.020 -9.439 1.00 94.31 94 ALA A CA 1
ATOM 692 C C . ALA A 1 94 ? 6.685 5.860 -10.690 1.00 94.3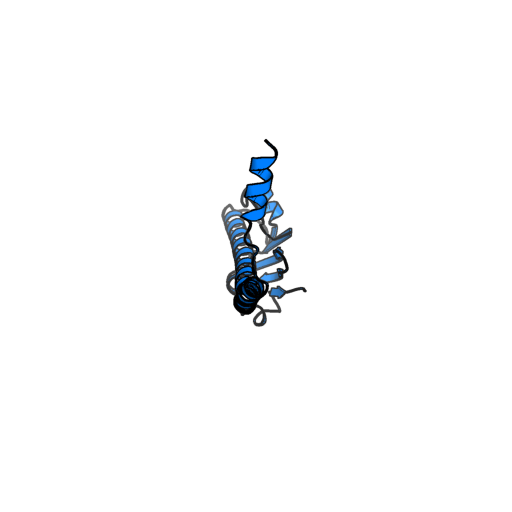1 94 ALA A C 1
ATOM 694 O O . ALA A 1 94 ? 6.183 5.898 -11.814 1.00 94.31 94 ALA A O 1
ATOM 695 N N . THR A 1 95 ? 7.982 5.672 -10.487 1.00 96.06 95 THR A N 1
ATOM 696 C CA . THR A 1 95 ? 8.968 5.425 -11.537 1.00 96.06 95 THR A CA 1
ATOM 697 C C . THR A 1 95 ? 9.682 4.123 -11.238 1.00 96.06 95 THR A C 1
ATOM 699 O O . THR A 1 95 ? 10.198 3.943 -10.135 1.00 96.06 95 THR A O 1
ATOM 702 N N . VAL A 1 96 ? 9.728 3.232 -12.221 1.00 95.94 96 VAL A N 1
ATOM 703 C CA . VAL A 1 96 ? 10.539 2.018 -12.172 1.00 95.94 96 VAL A CA 1
ATOM 704 C C . VAL A 1 96 ? 11.793 2.252 -12.994 1.00 95.94 96 VAL A C 1
ATOM 706 O O . VAL A 1 96 ? 11.708 2.681 -14.142 1.00 95.94 96 VAL A O 1
ATOM 709 N N . THR A 1 97 ? 12.948 1.967 -12.407 1.00 95.19 97 THR A N 1
ATOM 710 C CA . THR A 1 97 ? 14.252 2.059 -13.061 1.00 95.19 97 THR A CA 1
ATOM 711 C C . THR A 1 97 ? 14.803 0.653 -13.250 1.00 95.19 97 THR A C 1
ATOM 713 O O . THR A 1 97 ? 15.019 -0.080 -12.281 1.00 95.19 97 THR A O 1
ATOM 716 N N . LYS A 1 98 ? 15.031 0.269 -14.506 1.00 91.81 98 LYS A N 1
ATOM 717 C CA . LYS A 1 98 ? 15.678 -0.990 -14.872 1.00 91.81 98 LYS A CA 1
ATOM 718 C C . LYS A 1 98 ? 17.181 -0.875 -14.646 1.00 91.81 98 LYS A C 1
ATOM 720 O O . LYS A 1 98 ? 17.795 0.141 -14.965 1.00 91.81 98 LYS A O 1
ATOM 725 N N . SER A 1 99 ? 17.788 -1.947 -14.153 1.00 86.44 99 SER A N 1
ATOM 726 C CA . SER A 1 99 ? 19.241 -2.094 -14.120 1.00 86.44 99 SER A CA 1
ATOM 727 C C . SER A 1 99 ? 19.650 -3.406 -14.784 1.00 86.44 99 SER A C 1
ATOM 729 O O . SER A 1 99 ? 18.947 -4.409 -14.690 1.00 86.44 99 SER A O 1
ATOM 731 N N . ALA A 1 100 ? 20.768 -3.381 -15.513 1.00 82.31 100 ALA A N 1
ATOM 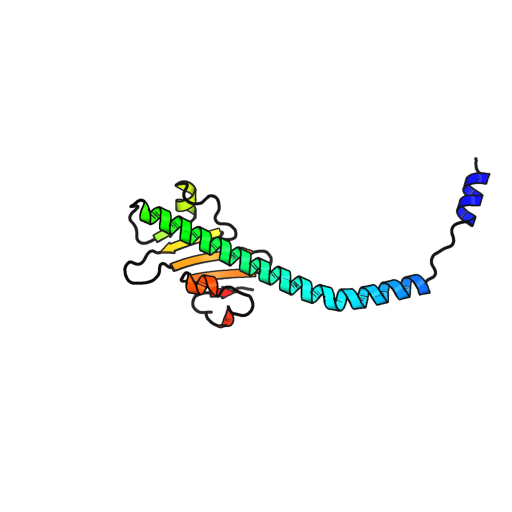732 C CA . ALA A 1 100 ? 21.316 -4.560 -16.185 1.00 82.31 100 ALA A CA 1
ATOM 733 C C . ALA A 1 100 ? 22.169 -5.425 -15.241 1.00 82.31 100 ALA A C 1
ATOM 735 O O . ALA A 1 100 ? 22.332 -6.619 -15.472 1.00 82.31 100 ALA A O 1
ATOM 736 N N . THR A 1 101 ? 22.727 -4.815 -14.192 1.00 83.75 101 THR A N 1
ATOM 737 C CA . THR A 1 101 ? 23.691 -5.439 -13.269 1.00 83.75 101 THR A CA 1
ATOM 738 C C . THR A 1 101 ? 23.210 -5.459 -11.819 1.00 83.75 101 THR A C 1
ATOM 740 O O . THR A 1 101 ? 23.803 -6.139 -10.986 1.00 83.75 101 THR A O 1
ATOM 743 N N . ALA A 1 102 ? 22.132 -4.737 -11.512 1.00 86.88 102 ALA A N 1
ATOM 744 C CA . ALA A 1 102 ? 21.506 -4.678 -10.198 1.00 86.88 102 ALA A CA 1
ATOM 745 C C . ALA A 1 102 ? 19.996 -4.964 -10.310 1.00 86.88 102 ALA A C 1
ATOM 747 O O . ALA A 1 102 ? 19.448 -4.943 -11.414 1.00 86.88 102 ALA A O 1
ATOM 748 N N . PRO A 1 103 ? 19.293 -5.220 -9.193 1.00 88.75 103 PRO A N 1
ATOM 749 C CA . PRO A 1 103 ? 17.841 -5.352 -9.215 1.00 88.75 103 PRO A CA 1
ATOM 750 C C . PRO A 1 103 ? 17.173 -4.052 -9.680 1.00 88.75 103 PRO A C 1
ATOM 752 O O . PRO A 1 103 ? 17.583 -2.968 -9.264 1.00 88.75 103 PRO A O 1
ATOM 755 N N . SER A 1 104 ? 16.115 -4.160 -10.487 1.00 92.25 104 SER A N 1
ATOM 756 C CA . SER A 1 104 ? 15.257 -3.016 -10.815 1.00 92.25 104 SER A CA 1
ATOM 757 C C . SER A 1 104 ? 14.662 -2.406 -9.546 1.00 92.25 104 SER A C 1
ATOM 759 O O . SER A 1 104 ? 14.305 -3.120 -8.598 1.00 92.25 104 SER A O 1
ATOM 761 N N . THR A 1 105 ? 14.536 -1.084 -9.542 1.00 94.38 105 THR A N 1
ATOM 762 C CA . THR A 1 105 ? 14.070 -0.317 -8.388 1.00 94.38 105 THR A CA 1
ATOM 763 C C . THR A 1 105 ? 12.809 0.467 -8.709 1.00 94.38 105 THR A C 1
ATOM 765 O O . THR A 1 105 ? 12.552 0.800 -9.862 1.00 94.38 105 THR A O 1
ATOM 768 N N . ILE A 1 106 ? 12.014 0.763 -7.685 1.00 94.81 106 ILE A N 1
ATOM 769 C CA . ILE A 1 106 ? 10.846 1.636 -7.760 1.00 94.81 106 ILE A CA 1
ATOM 770 C C . ILE A 1 106 ? 11.029 2.831 -6.822 1.00 94.81 106 ILE A C 1
ATOM 772 O O . ILE A 1 106 ? 11.477 2.691 -5.682 1.00 94.81 106 ILE A O 1
ATOM 776 N N . SER A 1 107 ? 10.654 4.009 -7.308 1.00 94.75 107 SER A N 1
ATOM 777 C CA . SER A 1 107 ? 10.567 5.238 -6.524 1.00 94.75 107 SER A CA 1
ATOM 778 C C . SER A 1 107 ? 9.185 5.850 -6.684 1.00 94.75 107 SER A C 1
ATOM 780 O O . SER A 1 107 ? 8.649 5.857 -7.788 1.00 94.75 107 SER A O 1
ATOM 782 N N . GLY A 1 108 ? 8.608 6.380 -5.612 1.00 93.88 108 GLY A N 1
ATOM 783 C CA . GLY A 1 108 ? 7.288 7.001 -5.670 1.00 93.88 108 GLY A CA 1
ATOM 784 C C . GLY A 1 108 ? 6.672 7.239 -4.302 1.00 93.88 108 GLY A C 1
ATOM 785 O O . GLY A 1 108 ? 7.111 6.681 -3.293 1.00 93.88 108 GLY A O 1
ATOM 786 N N . ASN A 1 109 ? 5.631 8.063 -4.277 1.00 92.31 109 ASN A N 1
ATOM 787 C CA . ASN A 1 109 ? 4.885 8.392 -3.069 1.00 92.31 109 ASN A CA 1
ATOM 788 C C . ASN A 1 109 ? 3.517 7.717 -3.110 1.00 92.31 109 ASN A C 1
ATOM 790 O O . ASN A 1 109 ? 2.789 7.829 -4.096 1.00 92.31 109 ASN A O 1
ATOM 794 N N . SER A 1 110 ? 3.168 7.053 -2.013 1.00 92.56 110 SER A N 1
ATOM 795 C CA . SER A 1 110 ? 1.910 6.339 -1.859 1.00 92.56 110 SER A CA 1
ATOM 796 C C . SER A 1 110 ? 1.189 6.751 -0.584 1.00 92.56 110 SER A C 1
ATOM 798 O O . SER A 1 110 ? 1.811 6.879 0.475 1.00 92.56 110 SER A O 1
ATOM 800 N N . VAL A 1 111 ? -0.132 6.912 -0.672 1.00 92.06 111 VAL A N 1
ATOM 801 C CA . VAL A 1 111 ? -0.984 7.279 0.465 1.00 92.06 111 VAL A CA 1
ATOM 802 C C . VAL A 1 111 ? -2.209 6.373 0.519 1.00 92.06 111 VAL A C 1
ATOM 804 O O . VAL A 1 111 ? -3.006 6.340 -0.412 1.00 92.06 111 VAL A O 1
ATOM 807 N N . VAL A 1 112 ? -2.391 5.668 1.639 1.00 92.12 112 VAL A N 1
ATOM 808 C CA . VAL A 1 112 ? -3.593 4.866 1.910 1.00 92.12 112 VAL A CA 1
ATOM 809 C C . VAL A 1 112 ? -4.109 5.192 3.306 1.00 92.12 112 VAL A C 1
ATOM 811 O O . VAL A 1 112 ? -3.535 4.785 4.317 1.00 92.12 112 VAL A O 1
ATOM 814 N N . GLY A 1 113 ? -5.217 5.931 3.384 1.00 90.00 113 GLY A N 1
ATOM 815 C CA . GLY A 1 113 ? -5.756 6.407 4.659 1.00 90.00 113 GLY A CA 1
ATOM 816 C C . GLY A 1 113 ? -4.753 7.295 5.403 1.00 90.00 113 GLY A C 1
ATOM 817 O O . GLY A 1 113 ? -4.349 8.331 4.887 1.00 90.00 113 GLY A O 1
ATOM 818 N N . ASN A 1 114 ? -4.354 6.894 6.615 1.00 87.44 114 ASN A N 1
ATOM 819 C CA . ASN A 1 114 ? -3.341 7.599 7.414 1.00 87.44 114 ASN A CA 1
ATOM 820 C C . ASN A 1 114 ? -1.894 7.155 7.120 1.00 87.44 114 ASN A C 1
ATOM 822 O O . ASN A 1 114 ? -0.969 7.728 7.684 1.00 87.44 114 ASN A O 1
ATOM 826 N N . VAL A 1 115 ? -1.681 6.143 6.272 1.00 89.31 115 VAL A N 1
ATOM 827 C CA . VAL A 1 115 ? -0.343 5.628 5.960 1.00 89.31 115 VAL A CA 1
ATOM 828 C C . VAL A 1 115 ? 0.194 6.358 4.733 1.00 89.31 115 VAL A C 1
ATOM 830 O O . VAL A 1 115 ? -0.332 6.183 3.634 1.00 89.31 115 VAL A O 1
ATOM 833 N N . LYS A 1 116 ? 1.252 7.155 4.914 1.00 90.06 116 LYS A N 1
ATOM 834 C CA . LYS A 1 116 ? 1.990 7.813 3.824 1.00 90.06 116 LYS A CA 1
ATOM 835 C C . LYS A 1 116 ? 3.389 7.221 3.737 1.00 90.06 116 LYS A C 1
ATOM 837 O O . LYS A 1 116 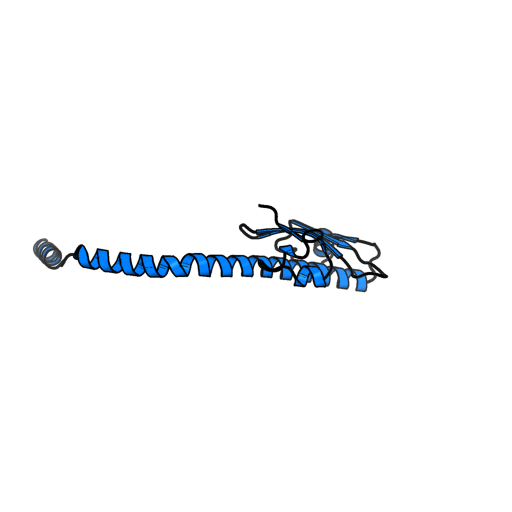? 4.138 7.259 4.713 1.00 90.06 116 LYS A O 1
ATOM 842 N N . LEU A 1 117 ? 3.752 6.701 2.573 1.00 89.62 117 LEU A N 1
ATOM 843 C CA . LEU A 1 117 ? 5.007 5.994 2.350 1.00 89.62 117 LEU A CA 1
ATOM 844 C C . LEU A 1 117 ? 5.709 6.540 1.105 1.00 89.62 117 LEU A C 1
ATOM 846 O O . LEU A 1 117 ? 5.081 6.793 0.080 1.00 89.62 117 LEU A O 1
ATOM 850 N N . THR A 1 118 ? 7.019 6.730 1.205 1.00 90.50 118 THR A N 1
ATOM 851 C CA . THR A 1 118 ? 7.890 7.142 0.101 1.00 90.50 118 THR A CA 1
ATOM 852 C C . THR A 1 118 ? 8.890 6.035 -0.171 1.00 90.50 118 THR A C 1
ATOM 854 O O . THR A 1 118 ? 9.615 5.631 0.738 1.00 90.50 118 THR A O 1
ATOM 857 N N . LEU A 1 119 ? 8.915 5.553 -1.409 1.00 91.31 119 LEU A N 1
ATOM 858 C CA . LEU A 1 119 ? 9.931 4.642 -1.916 1.00 91.31 119 LEU A CA 1
ATOM 859 C C . LEU A 1 119 ? 10.998 5.456 -2.643 1.00 91.31 119 LEU A C 1
ATOM 861 O O . LEU A 1 119 ? 10.673 6.258 -3.520 1.00 91.31 119 LEU A O 1
ATOM 865 N N . THR A 1 120 ? 12.258 5.221 -2.299 1.00 92.50 120 THR A N 1
ATOM 866 C CA . THR A 1 120 ? 13.422 5.844 -2.934 1.00 92.50 120 THR A CA 1
ATOM 867 C C . THR A 1 120 ? 14.353 4.736 -3.399 1.00 92.50 120 THR A C 1
ATOM 869 O O . THR A 1 120 ? 15.158 4.228 -2.626 1.00 92.50 120 THR A O 1
ATOM 872 N N . GLY A 1 121 ? 14.220 4.321 -4.658 1.00 91.06 121 GLY A N 1
ATOM 873 C CA . GLY A 1 121 ? 15.052 3.266 -5.232 1.00 91.06 121 GLY A CA 1
ATOM 874 C C . GLY A 1 121 ? 14.854 1.901 -4.564 1.00 91.06 121 GLY A C 1
ATOM 875 O O . GLY A 1 121 ? 15.802 1.126 -4.463 1.00 91.06 121 GLY A O 1
ATOM 876 N N . ALA A 1 122 ? 13.639 1.591 -4.109 1.00 92.44 122 ALA A N 1
ATOM 877 C CA . ALA A 1 122 ? 13.339 0.339 -3.424 1.00 92.44 122 ALA A CA 1
ATOM 878 C C . ALA A 1 122 ? 13.358 -0.848 -4.400 1.00 92.44 122 ALA A C 1
ATOM 880 O O . ALA A 1 122 ? 12.737 -0.807 -5.460 1.00 92.44 122 ALA A O 1
ATOM 881 N N . THR A 1 123 ? 14.044 -1.934 -4.051 1.00 92.69 123 THR A N 1
ATOM 882 C CA . THR A 1 123 ? 14.030 -3.181 -4.833 1.00 92.69 123 THR A CA 1
ATOM 883 C C . THR A 1 123 ? 12.767 -4.006 -4.555 1.00 92.69 123 THR A C 1
ATOM 885 O O . THR A 1 123 ? 12.057 -3.776 -3.576 1.00 92.69 123 THR A O 1
ATOM 888 N N . ARG A 1 124 ? 12.513 -5.063 -5.344 1.00 90.12 124 ARG A N 1
ATOM 889 C CA . ARG A 1 124 ? 11.427 -6.030 -5.061 1.00 90.12 124 ARG A CA 1
ATOM 890 C C . ARG A 1 124 ? 11.528 -6.645 -3.659 1.00 90.12 124 ARG A C 1
ATOM 892 O O . ARG A 1 124 ? 10.505 -6.961 -3.054 1.00 90.12 124 ARG A O 1
ATOM 899 N N . ASN A 1 125 ? 12.742 -6.839 -3.142 1.00 90.31 125 ASN A N 1
ATOM 900 C CA . ASN A 1 125 ? 12.936 -7.357 -1.788 1.00 90.31 125 ASN A CA 1
ATOM 901 C C . ASN A 1 125 ? 12.588 -6.301 -0.739 1.00 90.31 125 ASN A C 1
ATOM 903 O O . ASN A 1 125 ? 11.948 -6.634 0.251 1.00 90.31 125 ASN A O 1
ATOM 907 N N . ASP A 1 126 ? 12.906 -5.036 -0.996 1.00 90.31 126 ASP A N 1
ATOM 908 C CA . ASP A 1 126 ? 12.550 -3.930 -0.102 1.00 90.31 126 ASP A CA 1
ATOM 909 C C . ASP A 1 126 ? 11.032 -3.735 -0.059 1.00 90.31 126 ASP A C 1
ATOM 911 O O . ASP A 1 126 ? 10.444 -3.665 1.016 1.00 90.31 126 ASP A O 1
ATOM 915 N N . VAL A 1 127 ? 10.363 -3.791 -1.216 1.00 90.62 127 VAL A N 1
ATOM 916 C CA . VAL A 1 127 ? 8.894 -3.761 -1.303 1.00 90.62 127 VAL A CA 1
ATOM 917 C C . VAL A 1 127 ? 8.263 -4.915 -0.513 1.00 90.62 127 VAL A C 1
ATOM 919 O O . VAL A 1 127 ? 7.229 -4.741 0.133 1.00 90.62 127 VAL A O 1
ATOM 922 N N . LYS A 1 128 ? 8.896 -6.098 -0.474 1.00 89.00 128 LYS A N 1
ATOM 923 C CA . LYS A 1 128 ? 8.414 -7.218 0.352 1.00 89.00 128 LYS A CA 1
ATOM 924 C C . LYS A 1 128 ? 8.492 -6.944 1.852 1.00 89.00 128 LYS A C 1
ATOM 926 O O . LYS A 1 128 ? 7.672 -7.519 2.573 1.00 89.00 128 LYS A O 1
ATOM 931 N N . LEU A 1 129 ? 9.422 -6.097 2.287 1.00 86.94 129 LEU A N 1
ATOM 932 C CA . LEU A 1 129 ? 9.605 -5.689 3.679 1.00 86.94 129 LEU A CA 1
ATOM 933 C C . LEU A 1 129 ? 8.646 -4.572 4.109 1.00 86.94 129 LEU A C 1
ATOM 935 O O . LEU A 1 129 ? 8.638 -4.223 5.285 1.00 86.94 129 LEU A O 1
ATOM 939 N N . ILE A 1 130 ? 7.813 -4.032 3.209 1.00 88.00 130 ILE A N 1
ATOM 940 C CA . ILE A 1 130 ? 6.767 -3.075 3.583 1.00 88.00 130 ILE A CA 1
ATOM 941 C C . ILE A 1 130 ? 5.763 -3.774 4.511 1.00 88.00 130 ILE A C 1
ATOM 943 O O . ILE A 1 130 ? 4.924 -4.570 4.085 1.00 88.00 130 ILE A O 1
ATOM 947 N N . SER A 1 131 ? 5.869 -3.468 5.799 1.00 84.25 131 SER A N 1
ATOM 948 C CA . SER A 1 131 ? 4.916 -3.802 6.852 1.00 84.25 131 SER A CA 1
ATOM 949 C C . SER A 1 131 ? 5.098 -2.828 8.012 1.00 84.25 131 SER A C 1
ATOM 951 O O . SER A 1 131 ? 6.184 -2.273 8.188 1.00 84.25 131 SER A O 1
ATOM 953 N N . LYS A 1 132 ? 4.065 -2.655 8.841 1.00 79.56 132 LYS A N 1
ATOM 954 C CA . LYS A 1 132 ? 4.135 -1.806 10.039 1.00 79.56 132 LYS A CA 1
ATOM 955 C C . LYS A 1 132 ? 5.375 -2.095 10.901 1.00 79.56 132 LYS A C 1
ATOM 957 O O . LYS A 1 132 ? 6.000 -1.162 11.394 1.00 79.56 132 LYS A O 1
ATOM 962 N N . ASP A 1 133 ? 5.751 -3.368 11.013 1.00 76.50 133 ASP A N 1
ATOM 963 C CA . ASP A 1 133 ? 6.802 -3.832 11.923 1.00 76.50 133 ASP A CA 1
ATOM 964 C C . ASP A 1 133 ? 8.219 -3.813 11.312 1.00 76.50 133 ASP A C 1
ATOM 966 O O . ASP A 1 133 ? 9.196 -3.728 12.051 1.00 76.50 133 ASP A O 1
ATOM 970 N N . ASN A 1 134 ? 8.362 -3.859 9.978 1.00 69.19 134 ASN A N 1
ATOM 971 C CA . ASN A 1 134 ? 9.670 -3.995 9.309 1.00 69.19 134 ASN A CA 1
ATOM 972 C C . ASN A 1 134 ? 10.187 -2.712 8.644 1.00 69.19 134 ASN A C 1
ATOM 974 O O . ASN A 1 134 ? 11.368 -2.635 8.307 1.00 69.19 134 ASN A O 1
ATOM 978 N N . ILE A 1 135 ? 9.351 -1.685 8.474 1.00 67.81 135 ILE A N 1
ATOM 979 C CA . ILE A 1 135 ? 9.788 -0.416 7.869 1.00 67.81 135 ILE A CA 1
ATOM 980 C C . ILE A 1 135 ? 10.937 0.287 8.630 1.00 67.81 135 ILE A C 1
ATOM 982 O O . ILE A 1 135 ? 11.791 0.872 7.959 1.00 67.81 135 ILE A O 1
ATOM 986 N N . PRO A 1 136 ? 11.079 0.189 9.973 1.00 65.25 136 PRO A N 1
ATOM 987 C CA . PRO A 1 136 ? 12.229 0.770 10.677 1.00 65.25 136 PRO A CA 1
ATOM 988 C C . PRO A 1 136 ? 13.601 0.253 10.206 1.00 65.25 136 PRO A C 1
ATOM 990 O O . PRO A 1 136 ? 14.614 0.895 10.464 1.00 65.25 136 PRO A O 1
ATOM 993 N N . ILE A 1 137 ? 13.645 -0.893 9.517 1.00 65.38 137 ILE A N 1
ATOM 994 C CA . ILE A 1 137 ? 14.879 -1.583 9.118 1.00 65.38 137 ILE A CA 1
ATOM 995 C C . ILE A 1 137 ? 15.501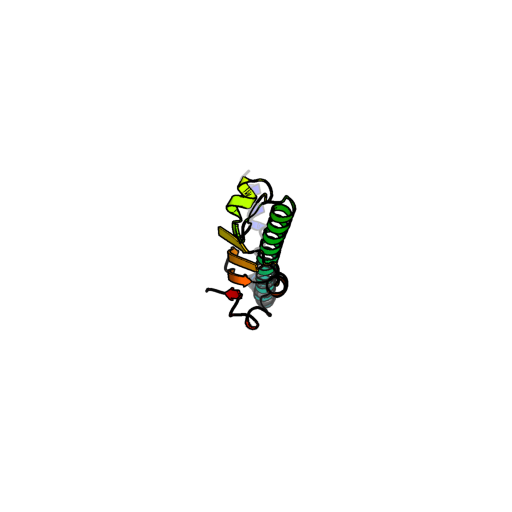 -0.969 7.848 1.00 65.38 137 ILE A C 1
ATOM 997 O O . ILE A 1 137 ? 16.700 -1.115 7.621 1.00 65.38 137 ILE A O 1
ATOM 1001 N N . ARG A 1 138 ? 14.715 -0.278 7.010 1.00 74.00 138 ARG A N 1
ATOM 1002 C CA . ARG A 1 138 ? 15.151 0.247 5.698 1.00 74.00 138 ARG A CA 1
ATOM 1003 C C . ARG A 1 138 ? 14.636 1.663 5.434 1.00 74.00 138 ARG A C 1
ATOM 1005 O O . ARG A 1 138 ? 14.018 1.941 4.409 1.00 74.00 138 ARG A O 1
ATOM 1012 N N . THR A 1 139 ? 14.879 2.564 6.383 1.00 73.88 139 THR A N 1
ATOM 1013 C CA . THR A 1 139 ? 14.420 3.966 6.331 1.00 73.88 139 THR A CA 1
ATOM 1014 C C . THR A 1 139 ? 15.107 4.817 5.259 1.00 73.88 139 THR A C 1
ATOM 1016 O O . THR A 1 139 ? 14.599 5.877 4.895 1.00 73.88 139 THR A O 1
ATOM 1019 N N . ASP A 1 140 ? 16.238 4.342 4.740 1.00 74.56 140 ASP A N 1
ATOM 1020 C CA . ASP A 1 140 ? 16.988 4.913 3.623 1.00 74.56 140 ASP A CA 1
ATOM 1021 C C . ASP A 1 140 ? 16.232 4.803 2.289 1.00 74.56 140 ASP A C 1
ATOM 1023 O O . ASP A 1 140 ? 16.261 5.731 1.482 1.00 74.56 140 ASP A O 1
ATOM 1027 N N . VAL A 1 141 ? 15.514 3.693 2.088 1.00 78.56 141 VAL A N 1
ATOM 1028 C CA . VAL A 1 141 ? 14.755 3.404 0.858 1.00 78.56 141 VAL A CA 1
ATOM 1029 C C . VAL A 1 141 ? 13.236 3.450 1.047 1.00 78.56 141 VAL A C 1
ATOM 1031 O O . VAL A 1 141 ? 12.514 3.641 0.071 1.00 78.56 141 VAL A O 1
ATOM 1034 N N . ILE A 1 142 ? 12.733 3.283 2.274 1.00 78.88 142 ILE A N 1
ATOM 1035 C CA . ILE A 1 142 ? 11.304 3.295 2.615 1.00 78.88 142 ILE A CA 1
ATOM 1036 C C . ILE A 1 142 ? 11.079 4.277 3.763 1.00 78.88 142 ILE A C 1
ATOM 1038 O O . ILE A 1 142 ? 11.383 3.988 4.917 1.00 78.88 142 ILE A O 1
ATOM 1042 N N . LYS A 1 143 ? 10.479 5.432 3.473 1.00 81.00 143 LYS A N 1
ATOM 1043 C CA . LYS A 1 143 ? 10.211 6.467 4.479 1.00 81.00 143 LYS A C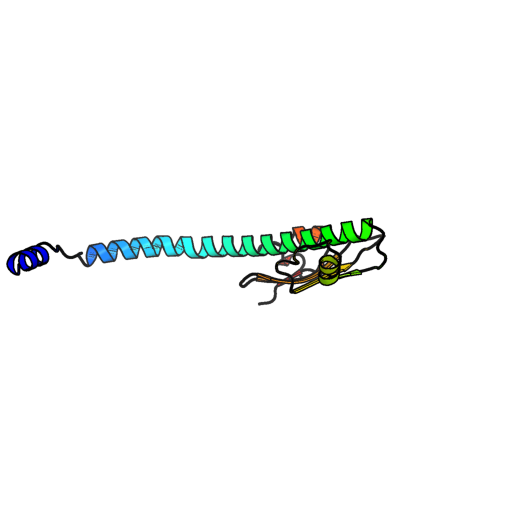A 1
ATOM 1044 C C . LYS A 1 143 ? 8.718 6.622 4.744 1.00 81.00 143 LYS A C 1
ATOM 1046 O O . LYS A 1 143 ? 7.958 6.936 3.829 1.00 81.00 143 LYS A O 1
ATOM 1051 N N . ILE A 1 144 ? 8.306 6.475 6.003 1.00 76.44 144 ILE A N 1
ATOM 1052 C CA . ILE A 1 144 ? 6.957 6.847 6.454 1.00 76.44 144 ILE A CA 1
ATOM 1053 C C . ILE A 1 144 ? 6.963 8.334 6.788 1.00 76.44 144 ILE A C 1
ATOM 1055 O O . ILE A 1 144 ? 7.847 8.808 7.503 1.00 76.44 144 ILE A O 1
ATOM 1059 N N . THR A 1 145 ? 5.989 9.072 6.266 1.00 68.12 145 THR A N 1
ATOM 1060 C CA . THR A 1 145 ? 5.781 10.478 6.640 1.00 68.12 145 THR A CA 1
ATOM 1061 C C . THR A 1 145 ? 4.525 10.571 7.509 1.00 68.12 145 THR A C 1
ATOM 1063 O O . THR A 1 145 ? 3.534 9.929 7.156 1.00 68.12 145 THR A O 1
ATOM 1066 N N . PRO A 1 146 ? 4.545 11.312 8.633 1.00 57.00 146 PRO A N 1
ATOM 1067 C CA . PRO A 1 146 ? 3.342 11.542 9.434 1.00 57.00 146 PRO A CA 1
ATOM 1068 C C . PRO A 1 146 ? 2.238 12.274 8.646 1.00 57.00 146 PRO A C 1
ATOM 1070 O O . PRO A 1 146 ? 2.526 12.986 7.654 1.00 57.00 146 PRO A O 1
#

Foldseek 3Di:
DVVVVVVVVVPPPDDDPVNVVVVVVVVVVCCVVVVVVVVQVVQQVQLVQLLVLQVLLQVLVVVVVVVVDDDQKDKSVRSCVVVSHVDSGQFPIKMWGDDPPDAIFMFTWGDDPQWTKTADRAGNVNSVQRGPPRCVVCCVGIPTDD